Protein AF-A0AA41BKY1-F1 (afdb_monomer_lite)

Radius of gyration: 22.22 Å; chains: 1; bounding box: 40×21×63 Å

Foldseek 3Di:
DPDVVVVVVVVCVVVVDPPPDQQKDKQDPDDDDDPPDPDDDIDIDRPDPDDD

Organism: NCBI:txid44276

Structure (mmCIF, N/CA/C/O backbone):
data_AF-A0AA41BKY1-F1
#
_entry.id   AF-A0AA41BKY1-F1
#
loop_
_atom_site.group_PDB
_atom_site.id
_atom_site.type_symbol
_atom_site.label_atom_id
_atom_site.label_alt_id
_atom_site.label_comp_id
_atom_site.label_asym_id
_atom_site.label_entity_id
_atom_site.label_seq_id
_atom_site.pdbx_PDB_ins_code
_atom_site.Cartn_x
_atom_site.Cartn_y
_atom_site.Cartn_z
_atom_site.occupancy
_atom_site.B_iso_or_equiv
_atom_site.auth_seq_id
_atom_site.auth_comp_id
_atom_site.auth_asym_id
_atom_site.auth_atom_id
_atom_site.pdbx_PDB_model_num
ATOM 1 N N . MET A 1 1 ? 30.635 10.768 -39.337 1.00 55.66 1 MET A N 1
ATOM 2 C CA . MET A 1 1 ? 29.975 11.515 -38.246 1.00 55.66 1 MET A CA 1
ATOM 3 C C . MET A 1 1 ? 29.19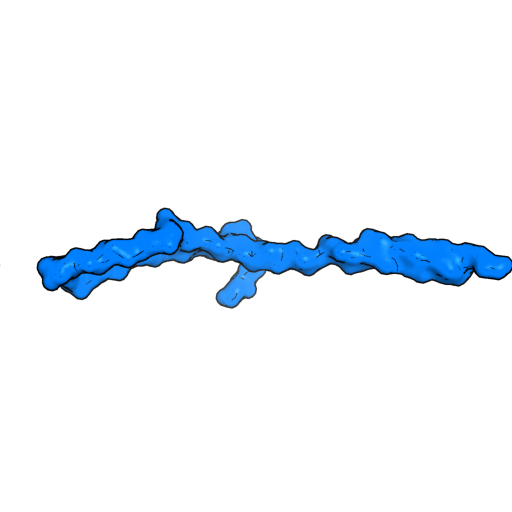7 10.652 -37.245 1.00 55.66 1 MET A C 1
ATOM 5 O O . MET A 1 1 ? 28.503 11.239 -36.449 1.00 55.66 1 MET A O 1
ATOM 9 N N . ASN A 1 2 ? 29.235 9.309 -37.198 1.00 61.75 2 ASN A N 1
ATOM 10 C CA . ASN A 1 2 ? 28.119 8.612 -36.509 1.00 61.75 2 ASN A CA 1
ATOM 11 C C . ASN A 1 2 ? 28.526 7.547 -35.474 1.00 61.75 2 ASN A C 1
ATOM 13 O O . ASN A 1 2 ? 27.646 6.990 -34.828 1.00 61.75 2 ASN A O 1
ATOM 17 N N . SER A 1 3 ? 29.820 7.244 -35.301 1.00 72.81 3 SER A N 1
ATOM 18 C CA . SER A 1 3 ? 30.244 6.132 -34.426 1.00 72.81 3 SER A CA 1
ATOM 19 C C . SER A 1 3 ? 30.196 6.504 -32.940 1.00 72.81 3 SER A C 1
ATOM 21 O O . SER A 1 3 ? 29.599 5.790 -32.141 1.00 72.81 3 SER A O 1
ATOM 23 N N . LEU A 1 4 ? 30.722 7.680 -32.582 1.00 80.44 4 LEU A N 1
ATOM 24 C CA . LEU A 1 4 ? 30.748 8.148 -31.193 1.00 80.44 4 LEU A CA 1
ATOM 25 C C . LEU A 1 4 ? 29.336 8.416 -30.649 1.00 80.44 4 LEU A C 1
ATOM 27 O O . LEU A 1 4 ? 29.010 8.007 -29.541 1.00 80.44 4 LEU A O 1
ATOM 31 N N . ALA A 1 5 ? 28.474 9.033 -31.462 1.00 80.00 5 ALA A N 1
ATOM 32 C CA . ALA A 1 5 ? 27.078 9.270 -31.100 1.00 80.00 5 ALA A CA 1
ATOM 33 C C . ALA A 1 5 ? 26.292 7.955 -30.931 1.00 80.00 5 ALA A C 1
ATOM 35 O O . ALA A 1 5 ? 25.501 7.831 -30.000 1.00 80.00 5 ALA A O 1
ATOM 36 N N . LYS A 1 6 ? 26.546 6.944 -31.780 1.00 78.75 6 LYS A N 1
ATOM 37 C CA . LYS A 1 6 ? 25.953 5.602 -31.633 1.00 78.75 6 LYS A CA 1
ATOM 38 C C . LYS A 1 6 ? 26.446 4.886 -30.374 1.00 78.75 6 LYS A C 1
ATOM 40 O O . LYS A 1 6 ? 25.635 4.285 -29.679 1.00 78.75 6 LYS A O 1
ATOM 45 N N . ALA A 1 7 ? 27.740 4.974 -30.065 1.00 82.75 7 ALA A N 1
ATOM 46 C CA . ALA A 1 7 ? 28.310 4.392 -28.852 1.00 82.75 7 ALA A CA 1
ATOM 47 C C . ALA A 1 7 ? 27.766 5.068 -27.582 1.00 82.75 7 ALA A C 1
ATOM 49 O O . ALA A 1 7 ? 27.409 4.383 -26.627 1.00 82.75 7 ALA A O 1
ATOM 50 N N . GLY A 1 8 ? 27.630 6.398 -27.597 1.00 83.31 8 GLY A N 1
ATOM 51 C CA . GLY A 1 8 ? 27.031 7.159 -26.500 1.00 83.31 8 GLY A CA 1
ATOM 52 C C . GLY A 1 8 ? 25.567 6.788 -26.264 1.00 83.31 8 GLY A C 1
ATOM 53 O O . GLY A 1 8 ? 25.184 6.508 -25.133 1.00 83.31 8 GLY A O 1
ATOM 54 N N . LEU A 1 9 ? 24.765 6.693 -27.329 1.00 81.88 9 LEU A N 1
ATOM 55 C CA . LEU A 1 9 ? 23.359 6.294 -27.220 1.00 81.88 9 LEU A CA 1
ATOM 56 C C . LEU A 1 9 ? 23.200 4.854 -26.702 1.00 81.88 9 LEU A C 1
ATOM 58 O O . LEU A 1 9 ? 22.335 4.603 -25.867 1.00 81.88 9 LEU A O 1
ATOM 62 N N . LEU A 1 10 ? 24.052 3.925 -27.147 1.00 80.75 10 LEU A N 1
ATOM 63 C CA . LEU A 1 10 ? 24.062 2.546 -26.653 1.00 80.75 10 LEU A CA 1
ATOM 64 C C . LEU A 1 10 ? 24.432 2.478 -25.163 1.00 80.75 10 LEU A C 1
ATOM 66 O O . LEU A 1 10 ? 23.786 1.758 -24.410 1.00 80.75 10 LEU A O 1
ATOM 70 N N . CYS A 1 11 ? 25.417 3.263 -24.721 1.00 78.88 11 CYS A N 1
ATOM 71 C CA . CYS A 1 11 ? 25.796 3.355 -23.311 1.00 78.88 11 CYS A CA 1
ATOM 72 C C . CYS A 1 11 ? 24.635 3.874 -22.444 1.00 78.88 11 CYS A C 1
ATOM 74 O O . CYS A 1 11 ? 24.304 3.272 -21.427 1.00 78.88 11 CYS A O 1
ATOM 76 N N . CYS A 1 12 ? 23.946 4.930 -22.884 1.00 75.75 12 CYS A N 1
ATOM 77 C CA . CYS A 1 12 ? 22.790 5.468 -22.164 1.00 75.75 12 CYS A CA 1
ATOM 78 C C . CYS A 1 12 ? 21.619 4.473 -22.081 1.00 75.75 12 CYS A C 1
ATOM 80 O O . CYS A 1 12 ? 20.941 4.425 -21.059 1.00 75.75 12 CYS A O 1
ATOM 82 N N . LEU A 1 13 ? 21.391 3.665 -23.124 1.00 74.00 13 LEU A N 1
ATOM 83 C CA . LEU A 1 13 ? 20.361 2.619 -23.119 1.00 74.00 13 LEU A CA 1
ATOM 84 C C . LEU A 1 13 ? 20.710 1.457 -22.178 1.00 74.00 13 LEU A C 1
ATOM 86 O O . LEU A 1 13 ? 19.819 0.920 -21.528 1.00 74.00 13 LEU A O 1
ATOM 90 N N . LEU A 1 14 ? 21.989 1.087 -22.076 1.00 74.06 14 LEU A N 1
ATOM 91 C CA . LEU A 1 14 ? 22.449 0.008 -21.193 1.00 74.06 14 LEU A CA 1
ATOM 92 C C . LEU A 1 14 ? 22.503 0.429 -19.716 1.00 74.06 14 LEU A C 1
ATOM 94 O O . LEU A 1 14 ? 22.289 -0.397 -18.834 1.00 74.06 14 LEU A O 1
ATOM 98 N N . CYS A 1 15 ? 22.746 1.711 -19.440 1.00 68.94 15 CYS A N 1
ATOM 99 C CA . CYS A 1 15 ? 22.788 2.265 -18.084 1.00 68.94 15 CYS A CA 1
ATOM 100 C C . CYS A 1 15 ? 21.429 2.816 -17.604 1.00 68.94 15 CYS A C 1
ATOM 102 O O . CYS A 1 15 ? 21.319 3.281 -16.471 1.00 68.94 15 CYS A O 1
ATOM 104 N N . GLY A 1 16 ? 20.402 2.803 -18.461 1.00 61.97 16 GLY A N 1
ATOM 105 C CA . GLY A 1 16 ? 19.150 3.545 -18.275 1.00 61.97 16 GLY A CA 1
ATOM 106 C C . GLY A 1 16 ? 18.140 2.962 -17.283 1.00 61.97 16 GLY A C 1
ATOM 107 O O . GLY A 1 16 ? 17.130 3.607 -17.015 1.00 61.97 16 GLY A O 1
ATOM 108 N N . SER A 1 17 ? 18.365 1.779 -16.711 1.00 63.34 17 SER A N 1
ATOM 109 C CA . SER A 1 17 ? 17.393 1.169 -15.795 1.00 63.34 17 SER A CA 1
ATOM 110 C C . SER A 1 17 ? 18.060 0.429 -14.640 1.00 63.34 17 SER A C 1
ATOM 112 O O . SER A 1 17 ? 18.110 -0.796 -14.613 1.00 63.34 17 SER A O 1
ATOM 114 N N . LEU A 1 18 ? 18.542 1.185 -13.656 1.00 59.25 18 LEU A N 1
ATOM 115 C CA . LEU A 1 18 ? 18.836 0.667 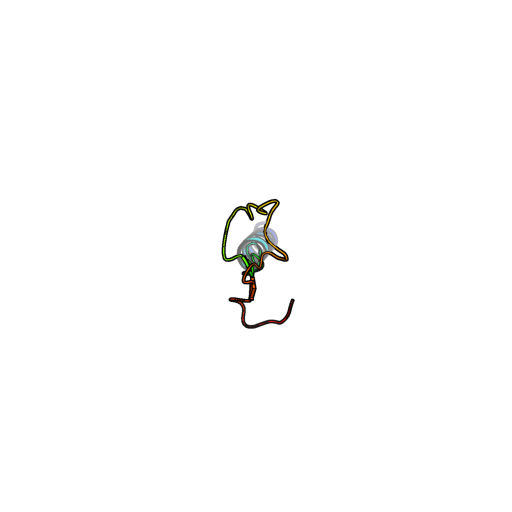-12.313 1.00 59.25 18 LEU A CA 1
ATOM 116 C C . LEU A 1 18 ? 18.037 1.428 -11.252 1.00 59.25 18 LEU A C 1
ATOM 118 O O . LEU A 1 18 ? 18.516 1.639 -10.139 1.00 59.25 18 LEU A O 1
ATOM 122 N N . ALA A 1 19 ? 16.814 1.848 -11.589 1.00 58.38 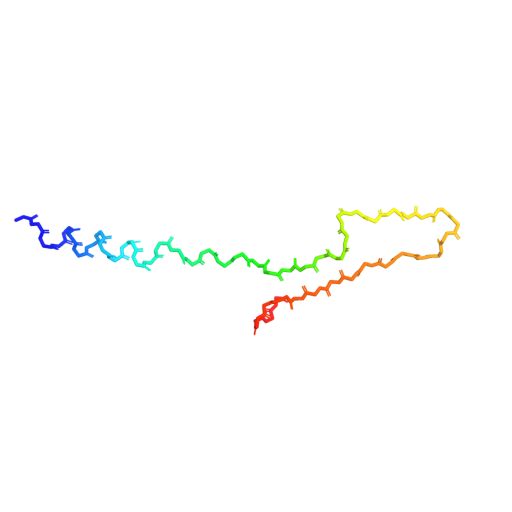19 ALA A N 1
ATOM 123 C CA . ALA A 1 19 ? 15.847 2.242 -10.576 1.00 58.38 19 ALA A CA 1
ATOM 124 C C . ALA A 1 19 ? 15.486 0.987 -9.764 1.00 58.38 19 ALA A C 1
ATOM 126 O O . ALA A 1 19 ? 14.542 0.271 -10.087 1.00 58.38 19 ALA A O 1
ATOM 127 N N . HIS A 1 20 ? 16.297 0.687 -8.750 1.00 62.66 20 HIS A N 1
ATOM 128 C CA . HIS A 1 20 ? 15.977 -0.315 -7.748 1.00 62.66 20 HIS A CA 1
ATOM 129 C C . HIS A 1 20 ? 14.828 0.251 -6.923 1.00 62.66 20 HIS A C 1
ATOM 131 O O . HIS A 1 20 ? 15.009 1.172 -6.126 1.00 62.66 20 HIS A O 1
ATOM 137 N N . ALA A 1 21 ? 13.620 -0.249 -7.170 1.00 64.81 21 ALA A N 1
ATOM 138 C CA . ALA A 1 21 ? 12.519 -0.019 -6.257 1.00 64.81 21 ALA A CA 1
ATOM 139 C C . ALA A 1 21 ? 12.884 -0.712 -4.942 1.00 64.81 21 ALA A C 1
ATOM 141 O O . ALA A 1 21 ? 13.054 -1.930 -4.929 1.00 64.81 21 ALA A O 1
ATOM 142 N N . ALA A 1 22 ? 13.039 0.059 -3.863 1.00 66.62 22 ALA A N 1
ATOM 143 C CA . ALA A 1 22 ? 13.280 -0.504 -2.545 1.00 66.62 22 ALA A CA 1
ATOM 144 C C . ALA A 1 22 ? 12.126 -1.454 -2.196 1.00 66.62 22 ALA A C 1
ATOM 146 O O . ALA A 1 22 ? 10.988 -1.017 -2.016 1.00 66.62 22 ALA A O 1
ATOM 147 N N . GLY A 1 23 ? 12.406 -2.758 -2.179 1.00 76.44 23 GLY A N 1
ATOM 148 C CA . GLY A 1 23 ? 11.422 -3.831 -2.026 1.00 76.44 23 GLY A CA 1
ATOM 149 C C . GLY A 1 23 ? 10.966 -4.019 -0.581 1.00 76.44 23 GLY A C 1
ATOM 150 O O . GLY A 1 23 ? 11.026 -5.132 -0.057 1.00 76.44 23 GLY A O 1
ATOM 151 N N . ILE A 1 24 ? 10.567 -2.937 0.092 1.00 87.31 24 ILE A N 1
ATOM 152 C CA . ILE A 1 24 ? 10.017 -3.012 1.446 1.00 87.31 24 ILE A CA 1
ATOM 153 C C . ILE A 1 24 ? 8.530 -3.328 1.362 1.00 87.31 24 ILE A C 1
ATOM 155 O O . ILE A 1 24 ? 7.721 -2.528 0.890 1.00 87.31 24 ILE A O 1
ATOM 159 N N . ASN A 1 25 ? 8.167 -4.486 1.898 1.00 89.81 25 ASN A N 1
ATOM 160 C CA . ASN A 1 25 ? 6.787 -4.910 2.011 1.00 89.81 25 ASN A CA 1
ATOM 161 C C . ASN A 1 25 ? 6.260 -4.521 3.389 1.00 89.81 25 ASN A C 1
ATOM 163 O O . ASN A 1 25 ? 6.762 -4.976 4.420 1.00 89.81 25 ASN A O 1
ATOM 167 N N . ILE A 1 26 ? 5.215 -3.699 3.391 1.00 92.94 26 ILE A N 1
ATOM 168 C CA . ILE A 1 26 ? 4.441 -3.362 4.582 1.00 92.94 26 ILE A CA 1
ATOM 169 C C . ILE A 1 26 ? 3.180 -4.234 4.575 1.00 92.94 26 ILE A C 1
ATOM 171 O O . ILE A 1 26 ? 2.443 -4.248 3.592 1.00 92.94 26 ILE A O 1
ATOM 175 N N . GLY A 1 27 ? 2.922 -4.964 5.664 1.00 93.81 27 GLY A N 1
ATOM 176 C CA . GLY A 1 27 ? 1.858 -5.978 5.730 1.00 93.81 27 GLY A CA 1
ATOM 177 C C . GLY A 1 27 ? 0.419 -5.459 5.585 1.00 93.81 2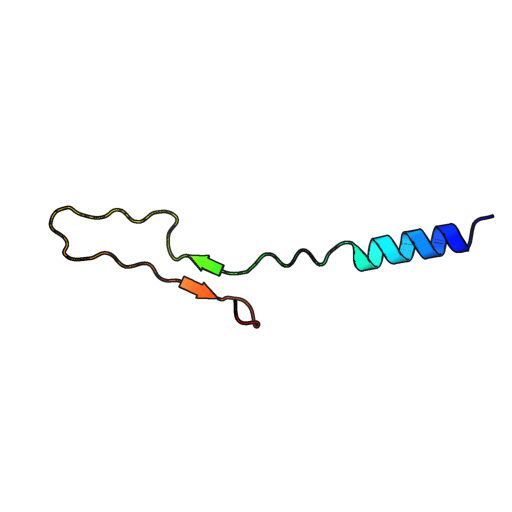7 GLY A C 1
ATOM 178 O O . GLY A 1 27 ? -0.502 -6.252 5.420 1.00 93.81 27 GLY A O 1
ATOM 179 N N . THR A 1 28 ? 0.205 -4.143 5.639 1.00 94.62 28 THR A N 1
ATOM 180 C CA . THR A 1 28 ? -1.085 -3.487 5.380 1.00 94.62 28 THR A CA 1
ATOM 181 C C . THR A 1 28 ? -0.859 -2.097 4.786 1.00 94.62 28 THR A C 1
ATOM 183 O O . THR A 1 28 ? 0.206 -1.505 4.942 1.00 94.62 28 THR A O 1
ATOM 186 N N . THR A 1 29 ? -1.876 -1.539 4.135 1.00 95.44 29 THR A N 1
ATOM 187 C CA . THR A 1 29 ? -1.864 -0.155 3.636 1.00 95.44 29 THR A CA 1
ATOM 188 C C . THR A 1 29 ? -2.287 0.860 4.694 1.00 95.44 29 THR A C 1
ATOM 190 O O . THR A 1 29 ? -2.061 2.058 4.532 1.00 95.44 29 THR A O 1
ATOM 193 N N . ARG A 1 30 ? -2.913 0.400 5.784 1.00 96.19 30 ARG A N 1
ATOM 194 C CA . ARG A 1 30 ? -3.286 1.237 6.925 1.00 96.19 30 ARG A CA 1
ATOM 195 C C . ARG A 1 30 ? -3.359 0.432 8.216 1.00 96.19 30 ARG A C 1
ATOM 197 O O . ARG A 1 30 ? -3.790 -0.719 8.209 1.00 96.19 30 ARG A O 1
ATOM 204 N N . VAL A 1 31 ? -3.021 1.080 9.325 1.00 96.50 31 VAL A N 1
ATOM 205 C CA . VAL A 1 31 ? -3.285 0.575 10.677 1.00 96.50 31 VAL A CA 1
ATOM 206 C C . VAL A 1 31 ? -4.484 1.330 11.231 1.00 96.50 31 VAL A C 1
ATOM 208 O O . VAL A 1 31 ? -4.500 2.560 11.222 1.00 96.50 31 VAL A O 1
ATOM 211 N N . ILE A 1 32 ? -5.493 0.599 11.697 1.00 96.81 32 ILE A N 1
ATOM 212 C CA . ILE A 1 32 ? -6.589 1.169 12.480 1.00 96.81 32 ILE A CA 1
ATOM 213 C C . ILE A 1 32 ? -6.279 0.872 13.938 1.00 96.81 32 ILE A C 1
ATOM 215 O O . ILE A 1 32 ? -6.246 -0.287 14.339 1.00 96.81 32 ILE A O 1
ATOM 219 N N . PHE A 1 33 ? -6.011 1.915 14.715 1.00 97.50 33 PHE A N 1
ATOM 220 C CA . PHE A 1 33 ? -5.783 1.780 16.145 1.00 97.50 33 PHE A CA 1
ATOM 221 C C . PHE A 1 33 ? -7.120 1.849 16.882 1.00 97.50 33 PHE A C 1
ATOM 223 O O . PHE A 1 33 ? -7.895 2.783 16.678 1.00 97.50 33 PHE A O 1
ATOM 230 N N . HIS A 1 34 ? -7.393 0.856 17.722 1.00 97.38 34 HIS A N 1
ATOM 231 C CA . HIS A 1 34 ? -8.626 0.780 18.499 1.00 97.38 34 HIS A CA 1
ATOM 232 C C . HIS A 1 34 ? -8.429 1.470 19.853 1.00 97.38 34 HIS A C 1
ATOM 234 O O . HIS A 1 34 ? -7.399 1.289 20.492 1.00 97.38 34 HIS A O 1
ATOM 240 N N . GLY A 1 35 ? -9.401 2.276 20.292 1.00 97.12 35 GLY A N 1
ATOM 241 C CA . GLY A 1 35 ? -9.257 3.107 21.499 1.00 97.12 35 GLY A CA 1
ATOM 242 C C . GLY A 1 35 ? -9.153 2.325 22.814 1.00 97.12 35 GLY A C 1
ATOM 243 O O . GLY A 1 35 ? -8.687 2.868 23.810 1.00 97.12 35 GLY A O 1
ATOM 244 N N . ASP A 1 36 ? -9.575 1.064 22.815 1.00 97.38 36 ASP A N 1
ATOM 245 C CA . ASP A 1 36 ? -9.481 0.109 23.921 1.00 97.38 36 ASP A CA 1
ATOM 246 C C . ASP A 1 36 ? -8.264 -0.827 23.810 1.00 97.38 36 ASP A C 1
ATOM 248 O O . ASP A 1 36 ? -7.982 -1.593 24.734 1.00 97.38 36 ASP A O 1
ATOM 252 N N . ALA A 1 37 ? -7.519 -0.760 22.704 1.00 96.75 37 ALA A N 1
ATOM 253 C CA . ALA A 1 37 ? -6.314 -1.548 22.513 1.00 96.75 37 ALA A CA 1
ATOM 254 C C . ALA A 1 37 ? -5.097 -0.857 23.140 1.00 96.75 37 ALA A C 1
ATOM 256 O O . ALA A 1 37 ? -4.904 0.354 23.036 1.00 96.75 37 ALA A O 1
ATOM 257 N N . LYS A 1 38 ? -4.232 -1.659 23.768 1.00 97.00 38 LYS A N 1
ATOM 258 C CA . LYS A 1 38 ? -2.951 -1.197 24.318 1.00 97.00 38 LYS A CA 1
ATOM 259 C C . LYS A 1 38 ? -1.962 -0.819 23.213 1.00 97.00 38 LYS A C 1
ATOM 261 O O . LYS A 1 38 ? -1.229 0.158 23.347 1.00 97.00 38 LYS A O 1
ATOM 266 N N . ASP A 1 39 ? -1.931 -1.613 22.149 1.00 96.94 39 ASP A N 1
ATOM 267 C CA . ASP A 1 39 ? -1.012 -1.468 21.032 1.00 96.94 39 ASP A CA 1
ATOM 268 C C . ASP A 1 39 ? -1.615 -2.041 19.741 1.00 96.94 39 ASP A C 1
ATOM 270 O O . ASP A 1 39 ? -2.580 -2.806 19.756 1.00 96.94 39 ASP A O 1
ATOM 274 N N . ALA A 1 40 ? -1.037 -1.634 18.614 1.00 96.69 40 ALA A N 1
ATOM 275 C CA . ALA A 1 40 ? -1.269 -2.220 17.304 1.00 96.69 40 ALA A CA 1
ATOM 276 C C . ALA A 1 40 ? 0.094 -2.484 16.665 1.00 96.69 40 ALA A C 1
ATOM 278 O O . ALA A 1 40 ? 1.036 -1.714 16.858 1.00 96.69 40 ALA A O 1
ATOM 279 N N . SER A 1 41 ? 0.198 -3.558 15.891 1.00 95.94 41 SER A N 1
ATOM 280 C CA . SER A 1 41 ? 1.440 -3.941 15.226 1.00 95.94 41 SER A CA 1
ATOM 281 C C . SER A 1 41 ? 1.275 -3.957 13.713 1.00 95.94 41 SER A C 1
ATOM 283 O O . SER A 1 41 ? 0.179 -4.134 13.178 1.00 95.94 41 SER A O 1
ATOM 285 N N . ILE A 1 42 ? 2.390 -3.751 13.020 1.00 96.94 42 ILE A N 1
ATOM 286 C CA . ILE A 1 42 ? 2.488 -3.871 11.572 1.00 96.94 42 ILE A CA 1
ATOM 287 C C . ILE A 1 42 ? 3.749 -4.652 11.232 1.00 96.94 42 ILE A C 1
ATOM 289 O O . ILE A 1 42 ? 4.817 -4.398 11.787 1.00 96.94 42 ILE A O 1
ATOM 293 N N . SER A 1 43 ? 3.620 -5.630 10.342 1.00 96.25 43 SER A N 1
ATOM 294 C CA . SER A 1 43 ? 4.759 -6.392 9.847 1.00 96.25 43 SER A CA 1
ATOM 295 C C . SER A 1 43 ? 5.473 -5.624 8.739 1.00 96.25 43 SER A C 1
ATOM 297 O O . SER A 1 43 ? 4.842 -5.041 7.853 1.00 96.25 43 SER A O 1
ATOM 299 N N . ILE A 1 44 ? 6.802 -5.639 8.798 1.00 93.31 44 ILE A N 1
ATOM 300 C CA . ILE A 1 44 ? 7.685 -5.076 7.780 1.00 93.31 44 ILE A CA 1
ATOM 301 C C . ILE A 1 44 ? 8.648 -6.179 7.360 1.00 93.31 44 ILE A C 1
ATOM 303 O O . ILE A 1 44 ? 9.224 -6.861 8.208 1.00 93.31 44 ILE A O 1
ATOM 307 N N . SER A 1 45 ? 8.813 -6.358 6.055 1.00 91.19 45 SER A N 1
ATOM 308 C CA . SER A 1 45 ? 9.770 -7.301 5.494 1.00 91.19 45 SER A CA 1
ATOM 309 C C . SER A 1 45 ? 10.553 -6.634 4.377 1.00 91.19 45 SER A C 1
ATOM 311 O O . SER A 1 45 ? 9.978 -6.022 3.477 1.00 91.19 45 SER A O 1
ATOM 313 N N . ASN A 1 46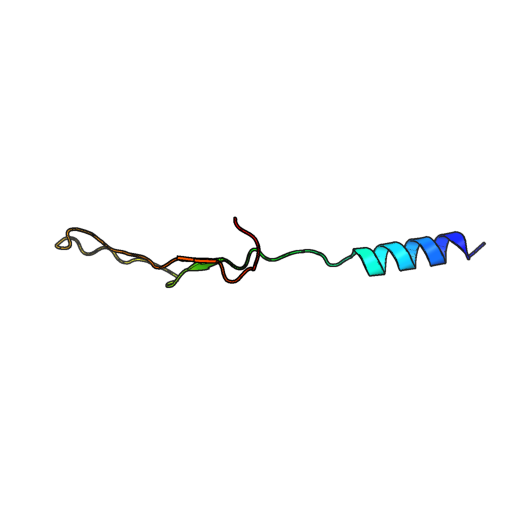 ? 11.873 -6.767 4.442 1.00 89.25 46 ASN A N 1
ATOM 314 C CA . ASN A 1 46 ? 12.730 -6.479 3.311 1.00 89.25 46 ASN A CA 1
ATOM 315 C C . ASN A 1 46 ? 12.716 -7.694 2.378 1.00 89.25 46 ASN A C 1
ATOM 317 O O . ASN A 1 46 ? 13.197 -8.758 2.760 1.00 89.25 46 ASN A O 1
ATOM 321 N N . SER A 1 47 ? 12.131 -7.539 1.190 1.00 84.94 47 SER A N 1
ATOM 322 C CA . SER A 1 47 ? 12.122 -8.592 0.162 1.00 84.94 47 SER A CA 1
ATOM 323 C C . SER A 1 47 ? 13.357 -8.543 -0.742 1.00 84.94 47 SER A C 1
ATOM 325 O O . SER A 1 47 ? 13.462 -9.332 -1.679 1.00 84.94 47 SER A O 1
ATOM 327 N N . ASP A 1 48 ? 14.271 -7.609 -0.485 1.00 84.94 48 ASP A N 1
ATOM 328 C CA . ASP A 1 48 ? 15.551 -7.490 -1.168 1.00 84.94 48 ASP A CA 1
ATOM 329 C C . ASP A 1 48 ? 16.643 -8.311 -0.461 1.00 84.94 48 ASP A C 1
ATOM 331 O O . ASP A 1 48 ? 16.535 -8.678 0.710 1.00 84.94 48 ASP A O 1
ATOM 335 N N . ASN A 1 49 ? 17.739 -8.549 -1.175 1.00 83.62 49 ASN A N 1
ATOM 336 C CA . ASN A 1 49 ? 18.935 -9.223 -0.676 1.00 83.62 49 ASN A CA 1
ATOM 337 C C . ASN A 1 49 ? 19.969 -8.249 -0.084 1.00 83.62 49 ASN A C 1
ATOM 339 O O . ASN A 1 49 ? 21.063 -8.671 0.298 1.00 83.62 49 A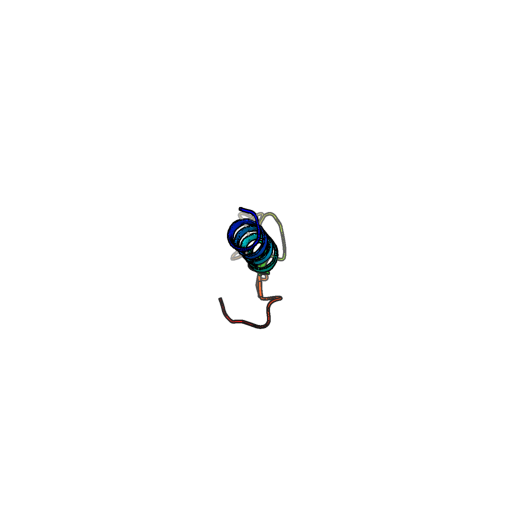SN A O 1
ATOM 343 N N . VAL A 1 50 ? 19.645 -6.955 -0.011 1.00 82.50 50 VAL A N 1
ATOM 344 C CA . VAL A 1 50 ? 20.505 -5.905 0.549 1.00 82.50 50 VAL A CA 1
ATOM 345 C C . VAL A 1 50 ? 19.802 -5.250 1.743 1.00 82.50 50 VAL A C 1
ATOM 347 O O . VAL A 1 50 ? 18.619 -4.931 1.627 1.00 82.50 50 VAL A O 1
ATOM 350 N N . PRO A 1 51 ? 20.476 -5.044 2.892 1.00 81.19 51 PRO A N 1
ATOM 351 C CA . PRO A 1 51 ? 19.903 -4.307 4.018 1.00 81.19 51 PRO A CA 1
ATOM 352 C C . PRO A 1 51 ? 19.572 -2.854 3.643 1.00 81.19 51 PRO A C 1
ATOM 354 O O . PRO A 1 51 ? 20.366 -2.210 2.956 1.00 81.19 51 PRO A O 1
ATOM 357 N N . TYR A 1 52 ? 18.437 -2.355 4.141 1.00 74.62 52 TYR A N 1
ATOM 358 C CA . TYR A 1 52 ? 18.029 -0.946 4.072 1.00 74.62 52 TYR A CA 1
ATOM 359 C C . TYR A 1 52 ? 18.207 -0.255 5.423 1.00 74.62 52 TYR A C 1
ATOM 361 O O . TYR A 1 52 ? 17.973 -0.928 6.455 1.00 74.62 52 TYR A O 1
#

InterPro domains:
  IPR008962 PapD-like superfamily [SSF49354] (18-52)
  IPR016147 Pili assembly chaperone, N-terminal [PF00345] (23-52)

pLDDT: mean 83.04, std 12.68, range [55.66, 97.5]

Secondary structure (DSSP, 8-state):
--HHHHHHHHHHHHSS-------EEES-S-----TT-S-----EEE-SSS--

Sequence (52 aa):
MNSLAKAGLLCCLLCGSLAHAAGINIGTTRVIFHGDAKDASISISNSDNVPY